Protein AF-A0A3D6D080-F1 (afdb_monomer_lite)

pLDDT: mean 70.28, std 17.86, range [32.41, 90.06]

Sequence (76 aa):
MTHRYVTDIIALDPSQFEILGAPQAEGPFAAWIMENGSALTDSMELPEIVRLKLSKLDYFNEARDQRIDESNIECL

Structure (mmCIF, N/CA/C/O backbone):
data_AF-A0A3D6D080-F1
#
_entry.id   AF-A0A3D6D080-F1
#
loop_
_atom_site.group_PDB
_atom_site.id
_atom_site.type_symbol
_atom_site.label_atom_id
_atom_site.label_alt_id
_atom_site.label_comp_id
_atom_site.label_asym_id
_atom_site.label_entity_id
_atom_site.label_seq_id
_atom_site.pdbx_PDB_ins_code
_atom_site.Cartn_x
_atom_site.Cartn_y
_atom_site.Cartn_z
_atom_site.occupancy
_atom_site.B_iso_or_equiv
_atom_site.auth_seq_id
_atom_site.auth_comp_id
_atom_site.auth_asym_id
_atom_site.auth_atom_id
_atom_site.pdbx_PDB_model_num
ATOM 1 N N . MET A 1 1 ? 20.697 7.572 -11.234 1.00 42.97 1 MET A N 1
ATOM 2 C CA . MET A 1 1 ? 19.536 7.473 -10.329 1.00 42.97 1 MET A CA 1
ATOM 3 C C . MET A 1 1 ? 18.305 7.308 -11.185 1.00 42.97 1 MET A C 1
ATOM 5 O O . MET A 1 1 ? 17.996 8.252 -11.891 1.00 42.97 1 MET A O 1
ATOM 9 N N . THR A 1 2 ? 17.667 6.140 -11.143 1.00 38.69 2 THR A N 1
ATOM 10 C CA . THR A 1 2 ? 16.253 5.950 -11.514 1.00 38.69 2 THR A CA 1
ATOM 11 C C . THR A 1 2 ? 15.902 4.512 -11.158 1.00 38.69 2 THR A C 1
ATOM 13 O O . THR A 1 2 ? 16.111 3.602 -11.956 1.00 38.69 2 THR A O 1
ATOM 16 N N . HIS A 1 3 ? 15.464 4.301 -9.920 1.00 38.41 3 HIS A N 1
ATOM 17 C CA . HIS A 1 3 ? 14.730 3.091 -9.573 1.00 38.41 3 HIS A CA 1
ATOM 18 C C . HIS A 1 3 ? 13.353 3.259 -10.205 1.00 38.41 3 HIS A C 1
ATOM 20 O O . HIS A 1 3 ? 12.744 4.303 -10.000 1.00 38.41 3 HIS A O 1
ATOM 26 N N . ARG A 1 4 ? 12.953 2.309 -11.054 1.00 32.41 4 ARG A N 1
ATOM 27 C CA . ARG A 1 4 ? 11.637 2.294 -11.687 1.00 32.41 4 ARG A CA 1
ATOM 28 C C . ARG A 1 4 ? 10.866 1.102 -11.177 1.00 32.41 4 ARG A C 1
ATOM 30 O O . ARG A 1 4 ? 11.086 -0.016 -11.637 1.00 32.41 4 ARG A O 1
ATOM 37 N N . TYR A 1 5 ? 9.996 1.346 -10.216 1.00 40.47 5 TYR A N 1
ATOM 38 C CA . TYR A 1 5 ? 9.014 0.373 -9.781 1.00 40.47 5 TYR A CA 1
ATOM 39 C C . TYR A 1 5 ? 7.654 0.738 -10.381 1.00 40.47 5 TYR A C 1
ATOM 41 O O . TYR A 1 5 ? 7.393 1.881 -10.743 1.00 40.47 5 TYR A O 1
ATOM 49 N N . VAL A 1 6 ? 6.734 -0.224 -10.447 1.00 43.56 6 VAL A N 1
ATOM 50 C CA . VAL A 1 6 ? 5.311 0.056 -10.728 1.00 43.56 6 VAL A CA 1
ATOM 51 C C . VAL A 1 6 ? 4.712 0.998 -9.653 1.00 43.56 6 VAL A C 1
ATOM 53 O O . VAL A 1 6 ? 3.720 1.679 -9.901 1.00 43.56 6 VAL A O 1
ATOM 56 N N . THR A 1 7 ? 5.389 1.142 -8.505 1.00 44.78 7 THR A N 1
ATOM 57 C CA . THR A 1 7 ? 5.148 2.150 -7.458 1.00 44.78 7 THR A CA 1
ATOM 58 C C . THR A 1 7 ? 5.617 3.573 -7.803 1.00 44.78 7 THR A C 1
ATOM 60 O O . THR A 1 7 ? 5.264 4.499 -7.080 1.00 44.78 7 THR A O 1
ATOM 63 N N . ASP A 1 8 ? 6.332 3.812 -8.908 1.00 43.75 8 ASP A N 1
ATOM 64 C CA . ASP A 1 8 ? 6.825 5.154 -9.280 1.00 43.75 8 ASP A CA 1
ATOM 65 C C . ASP A 1 8 ? 5.705 6.186 -9.485 1.00 43.75 8 ASP A C 1
ATOM 67 O O . ASP A 1 8 ? 5.931 7.392 -9.398 1.00 43.75 8 ASP A O 1
ATOM 71 N N . ILE A 1 9 ? 4.488 5.721 -9.772 1.00 52.00 9 ILE A N 1
ATOM 72 C CA . ILE A 1 9 ? 3.318 6.577 -9.998 1.00 52.00 9 ILE A CA 1
ATOM 73 C C . ILE A 1 9 ? 2.530 6.783 -8.691 1.00 52.00 9 ILE A C 1
ATOM 75 O O . ILE A 1 9 ? 1.790 7.758 -8.549 1.00 52.00 9 ILE A O 1
ATOM 79 N N . ILE A 1 10 ? 2.682 5.882 -7.714 1.00 63.03 10 ILE A N 1
ATOM 80 C CA . ILE A 1 10 ? 1.873 5.836 -6.493 1.00 63.03 10 ILE A CA 1
ATOM 81 C C . ILE A 1 10 ? 2.795 5.693 -5.280 1.00 63.03 10 ILE A C 1
ATOM 83 O O . ILE A 1 10 ? 3.135 4.594 -4.853 1.00 63.03 10 ILE A O 1
ATOM 87 N N . ALA A 1 11 ? 3.154 6.831 -4.685 1.0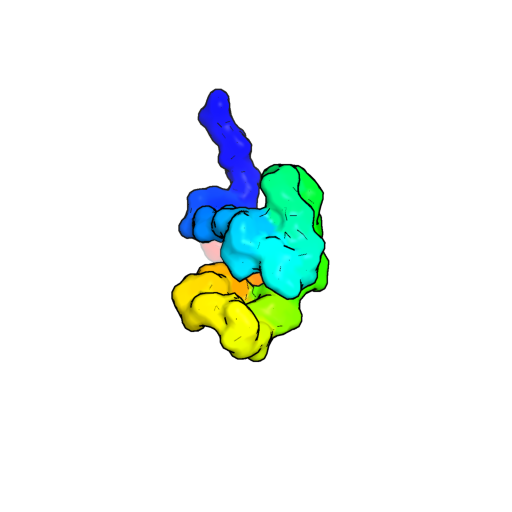0 70.75 11 ALA A N 1
ATOM 88 C CA . ALA A 1 11 ? 3.882 6.864 -3.422 1.00 70.75 11 ALA A CA 1
ATOM 89 C C . ALA A 1 11 ? 2.968 6.438 -2.254 1.00 70.75 11 ALA A C 1
ATOM 91 O O . ALA A 1 11 ? 1.966 7.111 -1.947 1.00 70.75 11 ALA A O 1
ATOM 92 N N . LEU A 1 12 ? 3.334 5.323 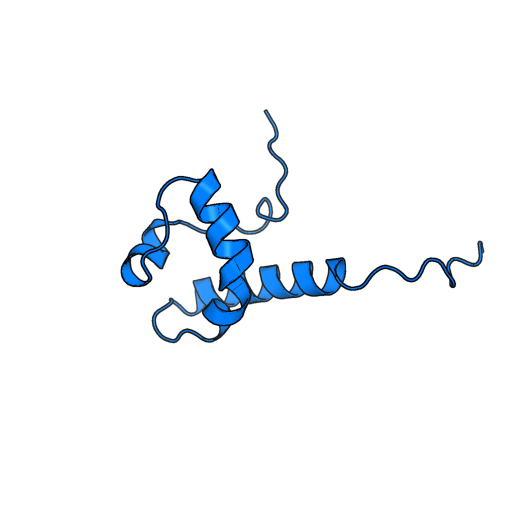-1.619 1.00 81.94 12 LEU A N 1
ATOM 93 C CA . LEU A 1 12 ? 2.773 4.809 -0.369 1.00 81.94 12 LEU A CA 1
ATOM 94 C C . LEU A 1 12 ? 3.813 4.980 0.741 1.00 81.94 12 LEU A C 1
ATOM 96 O O . LEU A 1 12 ? 4.986 4.680 0.533 1.00 81.94 12 LEU A O 1
ATOM 100 N N . ASP A 1 13 ? 3.381 5.472 1.898 1.00 85.19 13 ASP A N 1
ATOM 101 C CA . ASP A 1 13 ? 4.247 5.689 3.056 1.00 85.19 13 ASP A CA 1
ATOM 102 C C . ASP A 1 13 ? 4.066 4.530 4.058 1.00 85.19 13 ASP A C 1
ATOM 104 O O . ASP A 1 13 ? 2.941 4.332 4.527 1.00 85.19 13 ASP A O 1
ATOM 108 N N . PRO A 1 14 ? 5.130 3.772 4.398 1.00 86.19 14 PRO A N 1
ATOM 109 C CA . PRO A 1 14 ? 5.060 2.646 5.333 1.00 86.19 14 PRO A CA 1
ATOM 110 C C . PRO A 1 14 ? 4.462 2.978 6.705 1.00 86.19 14 PRO A C 1
ATOM 112 O O . PRO A 1 14 ? 3.822 2.119 7.319 1.00 86.19 14 PRO A O 1
ATOM 115 N N . SER A 1 15 ? 4.610 4.220 7.176 1.00 86.69 15 SER A N 1
ATOM 116 C CA . SER A 1 15 ? 4.069 4.652 8.471 1.00 86.69 15 SER A CA 1
ATOM 117 C C . SER A 1 15 ? 2.537 4.618 8.509 1.00 86.69 15 SER A C 1
ATOM 119 O O . SER A 1 15 ? 1.934 4.392 9.555 1.00 86.69 15 SER A O 1
ATOM 121 N N . GLN A 1 16 ? 1.879 4.746 7.351 1.00 84.31 16 GLN A N 1
ATOM 122 C CA . GLN A 1 16 ? 0.417 4.684 7.236 1.00 84.31 16 GLN A CA 1
ATOM 123 C C . GLN A 1 16 ? -0.143 3.273 7.462 1.00 84.31 16 GLN A C 1
ATOM 125 O O . GLN A 1 16 ? -1.351 3.112 7.619 1.00 84.31 16 GLN A O 1
ATOM 130 N N . PHE A 1 17 ? 0.728 2.264 7.473 1.00 88.19 17 PHE A N 1
ATOM 131 C CA . PHE A 1 17 ? 0.383 0.851 7.594 1.00 88.19 17 PHE A CA 1
ATOM 132 C C . PHE A 1 17 ? 0.956 0.219 8.871 1.00 88.19 17 PHE A C 1
ATOM 134 O O . PHE A 1 17 ? 0.841 -0.990 9.064 1.00 88.19 17 PHE A O 1
ATOM 141 N N . GLU A 1 18 ? 1.559 1.015 9.760 1.00 85.88 18 GLU A N 1
ATOM 142 C CA . GLU A 1 18 ? 2.165 0.529 11.006 1.00 85.88 18 GLU A CA 1
ATOM 143 C C . GLU A 1 18 ? 1.148 -0.217 11.883 1.00 85.88 18 GLU A C 1
ATOM 145 O O . GLU A 1 18 ? 1.454 -1.280 12.421 1.00 85.88 18 GLU A O 1
ATOM 150 N N . ILE A 1 19 ? -0.097 0.274 11.935 1.00 86.12 19 ILE A N 1
ATOM 151 C CA . ILE A 1 19 ? -1.206 -0.365 12.663 1.00 86.12 19 ILE A CA 1
ATOM 152 C C . ILE A 1 19 ? -1.543 -1.776 12.150 1.00 86.12 19 ILE A C 1
ATOM 154 O O . ILE A 1 19 ? -2.096 -2.580 12.894 1.00 86.12 19 ILE A O 1
ATOM 158 N N . LEU A 1 20 ? -1.169 -2.090 10.906 1.00 87.31 20 LEU A N 1
ATOM 159 C CA . LEU A 1 20 ? -1.363 -3.391 10.261 1.00 87.31 20 LEU A CA 1
ATOM 160 C C . LEU A 1 20 ? -0.098 -4.263 10.318 1.00 87.31 20 LEU A C 1
ATOM 162 O O . LEU A 1 20 ? -0.050 -5.327 9.704 1.00 87.31 20 LEU A O 1
ATOM 166 N N . GLY A 1 21 ? 0.938 -3.817 11.035 1.00 88.00 21 GLY A N 1
ATOM 167 C CA . GLY A 1 21 ? 2.207 -4.530 11.166 1.00 88.00 21 GLY A CA 1
ATOM 168 C C . GLY A 1 21 ? 3.097 -4.450 9.925 1.00 88.00 21 GLY A C 1
ATOM 169 O O . GLY A 1 21 ? 3.951 -5.318 9.736 1.00 88.00 21 GLY A O 1
ATOM 170 N N . ALA A 1 22 ? 2.911 -3.440 9.070 1.00 89.06 22 ALA A N 1
ATOM 171 C CA . ALA A 1 22 ? 3.703 -3.313 7.855 1.00 89.06 22 ALA A CA 1
ATOM 172 C C . ALA A 1 22 ? 5.191 -3.038 8.154 1.00 89.06 22 ALA A C 1
ATOM 174 O O . ALA A 1 22 ? 5.517 -2.229 9.035 1.00 89.06 22 ALA A O 1
ATOM 175 N N . PRO A 1 23 ? 6.116 -3.650 7.392 1.00 90.06 23 PRO A N 1
ATOM 176 C CA . PRO A 1 23 ? 7.533 -3.328 7.482 1.00 90.06 23 PRO A C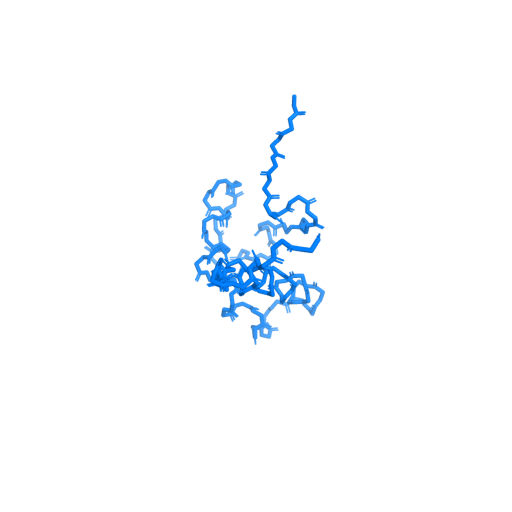A 1
ATOM 177 C C . PRO A 1 23 ? 7.797 -1.855 7.155 1.00 90.06 23 PRO A C 1
ATOM 179 O O . PRO A 1 23 ? 7.215 -1.310 6.225 1.00 90.06 23 PRO A O 1
ATOM 182 N N . GLN A 1 24 ? 8.727 -1.229 7.877 1.00 88.50 24 GLN A N 1
ATOM 183 C CA . GLN A 1 24 ? 9.068 0.191 7.689 1.00 88.50 24 GLN A CA 1
ATOM 184 C C . GLN A 1 24 ? 10.244 0.417 6.722 1.00 88.50 24 GLN A C 1
ATOM 186 O O . GLN A 1 24 ? 10.502 1.536 6.288 1.00 88.50 24 GLN A O 1
ATOM 191 N N . ALA A 1 25 ? 10.972 -0.647 6.373 1.00 88.00 25 ALA A N 1
ATOM 192 C CA . ALA A 1 25 ? 12.039 -0.595 5.379 1.00 88.00 25 ALA A CA 1
ATOM 193 C C . ALA A 1 25 ? 11.465 -0.741 3.961 1.00 88.00 25 ALA A C 1
ATOM 195 O O . ALA A 1 25 ? 10.636 -1.615 3.726 1.00 88.00 25 ALA A O 1
ATOM 196 N N . GLU A 1 26 ? 11.957 0.058 3.011 1.00 77.19 26 GLU A N 1
ATOM 197 C CA . GLU A 1 26 ? 11.407 0.182 1.648 1.00 77.19 26 GLU A CA 1
ATOM 198 C C . GLU A 1 26 ? 11.283 -1.157 0.899 1.00 77.19 26 GLU A C 1
ATOM 200 O O . GLU A 1 26 ? 10.217 -1.479 0.381 1.00 77.19 26 GLU A O 1
ATOM 205 N N . GLY A 1 27 ? 12.343 -1.974 0.878 1.00 81.19 27 GLY A N 1
ATOM 206 C CA . GLY A 1 27 ? 12.328 -3.276 0.198 1.00 81.19 27 GLY A CA 1
ATOM 207 C C . GLY A 1 27 ? 11.303 -4.256 0.791 1.00 81.19 27 GLY A C 1
ATOM 208 O O . GLY A 1 27 ? 10.428 -4.731 0.066 1.00 81.19 27 GLY A O 1
ATOM 209 N N . PRO A 1 28 ? 11.366 -4.544 2.106 1.00 86.31 28 PRO A N 1
ATOM 210 C CA . PRO A 1 28 ? 10.365 -5.364 2.788 1.00 86.31 28 PRO A CA 1
ATOM 211 C C . PRO A 1 28 ? 8.934 -4.824 2.679 1.00 86.31 28 PRO A C 1
ATOM 213 O O . PRO A 1 28 ? 7.998 -5.605 2.535 1.00 86.31 28 PRO A O 1
ATOM 216 N N . PHE A 1 29 ? 8.756 -3.501 2.711 1.00 86.50 29 PHE A N 1
ATOM 217 C CA . PHE A 1 29 ? 7.451 -2.866 2.549 1.00 86.50 29 PHE A CA 1
ATOM 218 C C . PHE A 1 29 ? 6.872 -3.110 1.154 1.00 86.50 29 PHE A C 1
ATOM 220 O O . PHE A 1 29 ? 5.710 -3.488 1.028 1.00 86.50 29 PHE A O 1
ATOM 227 N N . ALA A 1 30 ? 7.687 -2.962 0.107 1.00 81.56 30 ALA A N 1
ATOM 228 C CA . ALA A 1 30 ? 7.256 -3.223 -1.261 1.00 81.56 30 ALA A CA 1
ATOM 229 C C . ALA A 1 30 ? 6.791 -4.678 -1.446 1.00 81.56 30 ALA A C 1
ATOM 231 O O . ALA A 1 30 ? 5.744 -4.908 -2.046 1.00 81.56 30 ALA A O 1
ATOM 232 N N . ALA A 1 31 ? 7.522 -5.651 -0.890 1.00 84.12 31 ALA A N 1
ATOM 233 C CA . ALA A 1 31 ? 7.113 -7.057 -0.918 1.00 84.12 31 ALA A CA 1
ATOM 234 C C . ALA A 1 31 ? 5.787 -7.283 -0.170 1.00 84.12 31 ALA A C 1
ATOM 236 O O . ALA A 1 31 ? 4.874 -7.910 -0.701 1.00 84.12 31 ALA A O 1
ATOM 237 N N . TRP A 1 32 ? 5.644 -6.692 1.018 1.00 87.38 32 TRP A N 1
ATOM 238 C CA . TRP A 1 32 ? 4.427 -6.799 1.821 1.00 87.38 32 TRP A CA 1
ATOM 239 C C . TRP A 1 32 ? 3.196 -6.209 1.117 1.00 87.38 32 TRP A C 1
ATOM 241 O O . TRP A 1 32 ? 2.129 -6.821 1.140 1.00 87.38 32 TRP A O 1
ATOM 251 N N . ILE A 1 33 ? 3.342 -5.062 0.444 1.00 85.88 33 ILE A N 1
ATOM 252 C CA . ILE A 1 33 ? 2.274 -4.446 -0.357 1.00 85.88 33 ILE A CA 1
ATOM 253 C C . ILE A 1 33 ? 1.890 -5.326 -1.549 1.00 85.88 33 ILE A C 1
ATOM 255 O O . ILE A 1 33 ? 0.709 -5.423 -1.861 1.00 85.88 33 ILE A O 1
ATOM 259 N N . MET A 1 34 ? 2.842 -5.984 -2.211 1.00 79.00 34 MET A N 1
ATOM 260 C CA . MET A 1 34 ? 2.519 -6.897 -3.316 1.00 79.00 34 MET A CA 1
ATOM 261 C C . MET A 1 34 ? 1.729 -8.124 -2.844 1.00 79.00 34 MET A C 1
ATOM 263 O O . MET A 1 34 ? 0.860 -8.596 -3.567 1.00 79.00 34 MET A O 1
ATOM 267 N N . GLU A 1 35 ? 2.004 -8.624 -1.638 1.00 83.56 35 GLU A N 1
ATOM 268 C CA . GLU A 1 35 ? 1.314 -9.791 -1.071 1.00 83.56 35 GLU A CA 1
ATOM 269 C C . GLU A 1 35 ? -0.058 -9.451 -0.473 1.00 83.56 35 GLU A C 1
ATOM 271 O O . GLU A 1 35 ? -0.993 -10.241 -0.581 1.00 83.56 35 GLU A O 1
ATOM 276 N N . ASN A 1 36 ? -0.189 -8.284 0.166 1.00 84.75 36 ASN A N 1
ATOM 277 C CA . ASN A 1 36 ? -1.371 -7.925 0.958 1.00 84.75 36 ASN A CA 1
ATOM 278 C C . ASN A 1 36 ? -2.215 -6.814 0.314 1.00 84.75 36 ASN A C 1
ATOM 280 O O . ASN A 1 36 ? -3.337 -6.574 0.749 1.00 84.75 36 ASN A O 1
ATOM 284 N N . GLY A 1 37 ? -1.707 -6.138 -0.719 1.00 80.31 37 GLY A N 1
ATOM 285 C CA . GLY A 1 37 ? -2.273 -4.918 -1.305 1.00 80.31 37 GLY A CA 1
ATOM 286 C C . GLY A 1 37 ? -3.745 -5.018 -1.687 1.00 80.31 37 GLY A C 1
ATOM 287 O O . GLY A 1 37 ? -4.498 -4.099 -1.375 1.00 80.31 37 GLY A O 1
ATOM 288 N N . SER A 1 38 ? -4.153 -6.141 -2.282 1.00 78.38 38 SER A N 1
ATOM 289 C CA . SER A 1 38 ? -5.548 -6.394 -2.660 1.00 78.38 38 SER A CA 1
ATOM 290 C C . SER A 1 38 ? -6.457 -6.526 -1.430 1.00 78.38 38 SER A C 1
ATOM 292 O O . SER A 1 38 ? -7.481 -5.868 -1.336 1.00 78.38 38 SER A O 1
ATOM 294 N N . ALA A 1 39 ? -6.042 -7.243 -0.380 1.00 83.62 39 ALA A N 1
ATOM 295 C CA . ALA A 1 39 ? -6.826 -7.308 0.862 1.00 83.62 39 ALA A CA 1
ATOM 296 C C . ALA A 1 39 ? -6.918 -5.944 1.579 1.00 83.62 39 ALA A C 1
ATOM 298 O O . ALA A 1 39 ? -7.889 -5.648 2.278 1.00 83.62 39 ALA A O 1
ATOM 299 N N . LEU A 1 40 ? -5.905 -5.090 1.404 1.00 84.56 40 LEU A N 1
ATOM 300 C CA . LEU A 1 40 ? -5.851 -3.760 2.006 1.00 84.56 40 LEU A CA 1
ATOM 301 C C . LEU A 1 40 ? -6.795 -2.755 1.329 1.00 84.56 40 LEU A C 1
ATOM 303 O O . LEU A 1 40 ? -7.144 -1.756 1.966 1.00 84.56 40 LEU A O 1
ATOM 307 N N . THR A 1 41 ? -7.247 -2.992 0.089 1.00 80.25 41 THR A N 1
ATOM 308 C CA . THR A 1 41 ? -8.216 -2.097 -0.573 1.00 80.25 41 THR A CA 1
ATOM 309 C C . THR A 1 41 ? -9.558 -2.063 0.141 1.00 80.25 41 THR A C 1
ATOM 311 O O . THR A 1 41 ? -10.242 -1.047 0.060 1.00 80.25 41 THR A O 1
ATOM 314 N N . ASP A 1 42 ? -9.896 -3.115 0.886 1.00 80.69 42 ASP A N 1
ATOM 315 C CA . ASP A 1 42 ? -11.165 -3.240 1.607 1.00 80.69 42 ASP A CA 1
ATOM 316 C C . ASP A 1 42 ? -11.038 -2.910 3.106 1.00 80.69 42 ASP A C 1
ATOM 318 O O . ASP A 1 42 ? -12.034 -2.867 3.832 1.00 80.69 42 ASP A O 1
ATOM 322 N N . SER A 1 43 ? -9.823 -2.627 3.594 1.00 81.19 43 SER A N 1
ATOM 323 C CA . SER A 1 43 ? -9.585 -2.355 5.016 1.00 81.19 43 SER A CA 1
ATOM 324 C C . SER A 1 43 ? -10.126 -0.988 5.448 1.00 81.19 43 SER A C 1
ATOM 326 O O . SER A 1 43 ? -9.640 0.072 5.035 1.00 81.19 43 SER A O 1
ATOM 328 N N . MET A 1 44 ? -11.106 -0.991 6.358 1.00 80.25 44 MET A N 1
ATOM 329 C CA . MET A 1 44 ? -11.651 0.234 6.959 1.00 80.25 44 MET A CA 1
ATOM 330 C C . MET A 1 44 ? -10.653 0.963 7.872 1.00 80.25 44 MET A C 1
ATOM 332 O O . MET A 1 44 ? -10.862 2.139 8.167 1.00 80.25 44 MET A O 1
ATOM 336 N N . GLU A 1 45 ? -9.575 0.297 8.293 1.00 84.50 45 GLU A N 1
ATOM 337 C CA . GLU A 1 45 ? -8.541 0.865 9.168 1.00 84.50 45 GLU A CA 1
ATOM 338 C C . GLU A 1 45 ? -7.619 1.840 8.427 1.00 84.50 45 GLU A C 1
ATOM 340 O O . GLU A 1 45 ? -7.024 2.730 9.036 1.00 84.50 45 GLU A O 1
ATOM 345 N N . LEU A 1 46 ? -7.534 1.718 7.099 1.00 84.88 46 LEU A N 1
ATOM 346 C CA . LEU A 1 46 ? -6.761 2.635 6.273 1.00 84.88 46 LEU A CA 1
ATOM 347 C C . LEU A 1 46 ? -7.564 3.896 5.923 1.00 84.88 46 LEU A C 1
ATOM 349 O O . LEU A 1 46 ? -8.783 3.846 5.743 1.00 84.88 46 LEU A O 1
ATOM 353 N N . PRO A 1 47 ? -6.909 5.051 5.743 1.00 85.00 47 PRO A N 1
ATOM 354 C CA . PRO A 1 47 ? -7.562 6.216 5.164 1.00 85.00 47 PRO A CA 1
ATOM 355 C C . PRO A 1 47 ? -8.097 5.912 3.758 1.00 85.00 47 PRO A C 1
ATOM 357 O O . PRO A 1 47 ? -7.445 5.228 2.968 1.00 85.00 47 PRO A O 1
ATOM 360 N N . GLU A 1 48 ? -9.245 6.487 3.397 1.00 83.12 48 GLU A N 1
ATOM 361 C CA . GLU A 1 48 ? -9.860 6.292 2.073 1.00 83.12 48 GLU A CA 1
ATOM 362 C C . GLU A 1 48 ? -8.898 6.628 0.926 1.00 83.12 48 GLU A C 1
ATOM 364 O O . GLU A 1 48 ? -8.788 5.882 -0.043 1.00 83.12 48 GLU A O 1
ATOM 369 N N . ILE A 1 49 ? -8.121 7.703 1.076 1.00 83.50 49 ILE A N 1
ATOM 370 C CA . ILE A 1 49 ? -7.112 8.101 0.091 1.00 83.50 49 ILE A CA 1
ATOM 371 C C . ILE A 1 49 ? -6.022 7.037 -0.113 1.00 83.50 49 ILE A C 1
ATOM 373 O O . ILE A 1 49 ? -5.492 6.910 -1.214 1.00 83.50 49 ILE A O 1
ATOM 377 N N . VAL A 1 50 ? -5.691 6.262 0.922 1.00 83.88 50 VAL A N 1
ATOM 378 C CA . VAL A 1 50 ? -4.717 5.165 0.842 1.00 83.88 50 VAL A CA 1
ATOM 379 C C . VAL A 1 50 ? -5.350 3.959 0.154 1.00 83.88 50 VAL A C 1
ATOM 381 O O . VAL A 1 50 ? -4.748 3.416 -0.769 1.00 83.88 50 VAL A O 1
ATOM 384 N N . ARG A 1 51 ? -6.598 3.608 0.492 1.00 82.69 51 ARG A N 1
ATOM 385 C CA . ARG A 1 51 ? -7.352 2.562 -0.223 1.00 82.69 51 ARG A CA 1
ATOM 386 C C . ARG A 1 51 ? -7.483 2.851 -1.720 1.00 82.69 51 ARG A C 1
ATOM 388 O O . ARG A 1 51 ? -7.254 1.966 -2.533 1.00 82.69 51 ARG A O 1
ATOM 395 N N . LEU A 1 52 ? -7.767 4.099 -2.101 1.00 82.50 52 LEU A N 1
ATOM 396 C CA . LEU A 1 52 ? -7.851 4.519 -3.508 1.00 82.50 52 LEU A CA 1
ATOM 397 C C . LEU A 1 52 ? -6.509 4.433 -4.250 1.00 82.50 52 LEU A C 1
ATOM 399 O O . LEU A 1 52 ? -6.473 4.270 -5.468 1.00 82.50 52 LEU A O 1
ATOM 403 N N . LYS A 1 53 ? -5.388 4.593 -3.540 1.00 82.12 53 LYS A N 1
ATOM 404 C CA . LYS A 1 53 ? -4.053 4.375 -4.108 1.00 82.12 53 LYS A CA 1
ATOM 405 C C . LYS A 1 53 ? -3.779 2.884 -4.308 1.00 82.12 53 LYS A C 1
ATOM 407 O O . LYS A 1 53 ? -3.238 2.513 -5.345 1.00 82.12 53 LYS A O 1
ATOM 412 N N . LEU A 1 54 ? -4.181 2.050 -3.351 1.00 81.62 54 LEU A N 1
ATOM 413 C CA . LEU A 1 54 ? -4.053 0.596 -3.434 1.00 81.62 54 LEU A CA 1
ATOM 414 C C . LEU A 1 54 ? -4.923 0.006 -4.547 1.00 81.62 54 LEU A C 1
ATOM 416 O O . LEU A 1 54 ? -4.430 -0.818 -5.303 1.00 81.62 54 LEU A O 1
ATOM 420 N N . SER A 1 55 ? -6.159 0.476 -4.731 1.00 78.62 55 SER A N 1
ATOM 421 C CA . SER A 1 55 ? -7.035 -0.036 -5.796 1.00 78.62 55 SER A CA 1
ATOM 422 C C . SER A 1 55 ? -6.482 0.240 -7.194 1.00 78.62 55 SER A C 1
ATOM 424 O O . SER A 1 55 ? -6.623 -0.573 -8.102 1.00 78.62 55 SER A O 1
ATOM 426 N N . LYS A 1 56 ? -5.781 1.367 -7.371 1.00 77.19 56 LYS A N 1
ATOM 427 C CA . LYS A 1 56 ? -5.042 1.648 -8.607 1.00 77.19 56 LYS A CA 1
ATOM 428 C C . LYS A 1 56 ? -3.860 0.701 -8.794 1.00 77.19 56 LYS A C 1
ATOM 430 O O . LYS A 1 56 ? -3.595 0.307 -9.923 1.00 77.19 56 LYS A O 1
ATOM 435 N N . LEU A 1 57 ? -3.147 0.363 -7.719 1.00 74.69 57 LEU A N 1
ATOM 436 C CA . LEU A 1 57 ? -2.056 -0.611 -7.769 1.00 74.69 57 LEU A CA 1
ATOM 437 C C . LEU A 1 57 ? -2.578 -2.004 -8.147 1.00 74.69 57 LEU A C 1
ATOM 439 O O . LEU A 1 57 ? -1.986 -2.647 -9.009 1.00 74.69 57 LEU A O 1
ATOM 443 N N . ASP A 1 58 ? -3.698 -2.425 -7.558 1.00 67.94 58 ASP A N 1
ATOM 444 C CA . ASP A 1 58 ? -4.327 -3.719 -7.837 1.00 67.94 58 ASP A CA 1
ATOM 445 C C . ASP A 1 58 ? -4.804 -3.803 -9.291 1.00 67.94 58 ASP A C 1
ATOM 447 O O . ASP A 1 58 ? -4.467 -4.743 -10.000 1.00 67.94 58 ASP A O 1
ATOM 451 N N . TYR A 1 59 ? -5.425 -2.735 -9.802 1.00 63.56 59 T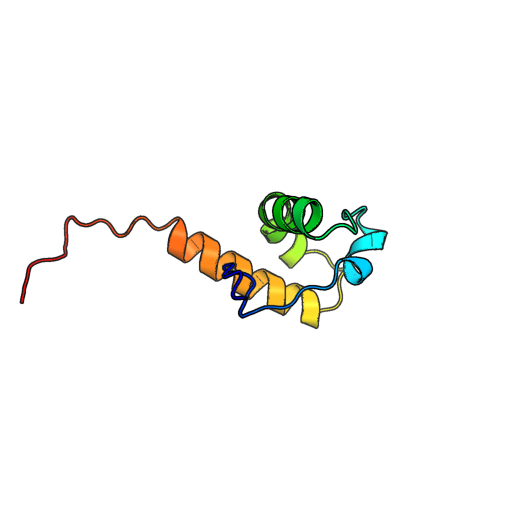YR A N 1
ATOM 452 C CA . TYR A 1 59 ? -5.769 -2.609 -11.221 1.00 63.56 59 TYR A CA 1
ATOM 453 C C . TYR A 1 59 ? -4.553 -2.786 -12.151 1.00 63.56 59 TYR A C 1
ATOM 455 O O . TYR A 1 59 ? -4.644 -3.448 -13.185 1.00 63.56 59 TYR A O 1
ATOM 463 N N . PHE A 1 60 ? -3.391 -2.216 -11.803 1.00 63.31 60 PHE A N 1
ATOM 464 C CA . PHE A 1 60 ? -2.166 -2.425 -12.584 1.00 63.31 60 PHE A CA 1
ATOM 465 C C . PHE A 1 60 ? -1.631 -3.855 -12.473 1.00 63.31 60 PHE A C 1
ATOM 467 O O . PHE A 1 60 ? -1.059 -4.353 -13.443 1.00 63.31 60 PHE A O 1
ATOM 474 N N . ASN A 1 61 ? -1.794 -4.512 -11.325 1.00 62.88 61 ASN A N 1
ATOM 475 C CA . ASN A 1 61 ? -1.422 -5.913 -11.161 1.00 62.88 61 ASN A CA 1
ATOM 476 C C . ASN A 1 61 ? -2.345 -6.826 -11.973 1.00 62.88 61 ASN A C 1
ATOM 478 O O . ASN A 1 61 ? -1.833 -7.624 -12.746 1.00 62.88 61 ASN A O 1
ATOM 482 N N . GLU A 1 62 ? -3.665 -6.643 -11.919 1.0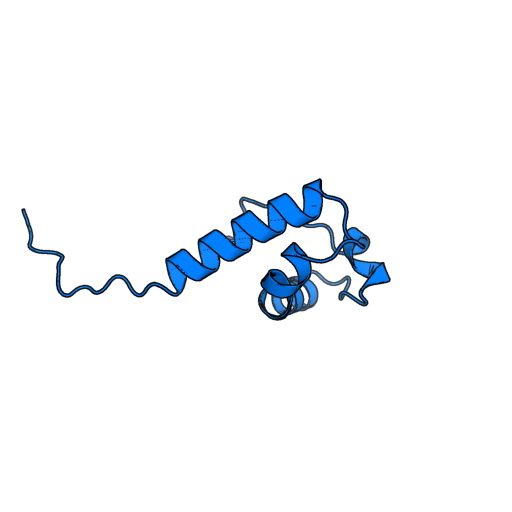0 58.41 62 GLU A N 1
ATOM 483 C CA . GLU A 1 62 ? -4.624 -7.395 -12.740 1.00 58.41 62 GLU A CA 1
ATOM 484 C C . GLU A 1 62 ? -4.378 -7.198 -14.242 1.00 58.41 62 GLU A C 1
ATOM 486 O O . GLU A 1 62 ? -4.400 -8.158 -15.008 1.00 58.41 62 GLU A O 1
ATOM 491 N N . ALA A 1 63 ? -4.087 -5.969 -14.681 1.00 57.91 63 ALA A N 1
ATOM 492 C CA . ALA A 1 63 ? -3.738 -5.690 -16.074 1.00 57.91 63 ALA A CA 1
ATOM 493 C C . ALA A 1 63 ? -2.389 -6.307 -16.495 1.00 57.91 63 ALA A C 1
ATOM 495 O O . ALA A 1 63 ? -2.188 -6.579 -17.675 1.00 57.91 63 ALA A O 1
ATOM 496 N N . ARG A 1 64 ? -1.458 -6.526 -15.555 1.00 54.19 64 ARG A N 1
ATOM 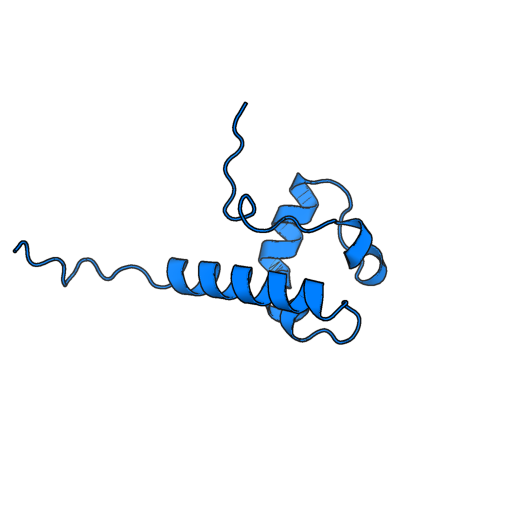497 C CA . ARG A 1 64 ? -0.206 -7.269 -15.795 1.00 54.19 64 ARG A CA 1
ATOM 498 C C . ARG A 1 64 ? -0.409 -8.785 -15.775 1.00 54.19 64 ARG A C 1
ATOM 500 O O . ARG A 1 64 ? 0.253 -9.479 -16.544 1.00 54.19 64 ARG A O 1
ATOM 507 N N . ASP A 1 65 ? -1.279 -9.282 -14.901 1.00 57.19 65 ASP A N 1
ATOM 508 C CA . ASP A 1 65 ? -1.630 -10.701 -14.769 1.00 57.19 65 ASP A CA 1
ATOM 509 C C . ASP A 1 65 ? -2.527 -11.180 -15.911 1.00 57.19 65 ASP A C 1
ATOM 511 O O . ASP A 1 65 ? -2.495 -12.357 -16.285 1.00 57.19 65 ASP A O 1
ATOM 515 N N . GLN A 1 66 ? -3.249 -10.260 -16.553 1.00 52.38 66 GLN A N 1
ATOM 516 C CA . GLN A 1 66 ? -3.684 -10.428 -17.930 1.00 52.38 66 GLN A CA 1
ATOM 517 C C . GLN A 1 66 ? -2.436 -10.508 -18.812 1.00 52.38 66 GLN A C 1
ATOM 519 O O . GLN A 1 66 ? -1.967 -9.519 -19.372 1.00 52.38 66 GLN A O 1
ATOM 524 N N . ARG A 1 67 ? -1.891 -11.725 -18.949 1.00 49.25 67 ARG A N 1
ATOM 525 C CA . ARG A 1 67 ? -1.055 -12.084 -20.093 1.00 49.25 67 ARG A CA 1
ATOM 526 C C . ARG A 1 67 ? -1.768 -11.535 -21.317 1.00 49.25 67 ARG A C 1
ATOM 528 O O . ARG A 1 67 ? -2.867 -11.985 -21.632 1.00 49.25 67 ARG A O 1
ATOM 535 N N . ILE A 1 68 ? -1.148 -10.561 -21.975 1.00 49.59 68 ILE A N 1
ATOM 536 C CA . ILE A 1 68 ? -1.495 -10.223 -23.346 1.00 49.59 68 ILE A CA 1
ATOM 537 C C . ILE A 1 68 ? -1.391 -11.555 -24.077 1.00 49.59 68 ILE A C 1
ATOM 539 O O . ILE A 1 68 ? -0.301 -12.113 -24.201 1.00 49.59 68 ILE A O 1
ATOM 543 N N . ASP A 1 69 ? -2.534 -12.133 -24.422 1.00 44.78 69 ASP A N 1
ATOM 544 C CA . ASP A 1 69 ? -2.570 -13.305 -25.267 1.00 44.78 69 ASP A CA 1
ATOM 545 C C . ASP A 1 69 ? -2.043 -12.823 -26.620 1.00 44.78 69 ASP A C 1
ATOM 547 O O . ASP A 1 69 ? -2.752 -12.185 -27.400 1.00 44.78 69 ASP A O 1
ATOM 551 N N . GLU A 1 70 ? -0.747 -13.034 -26.858 1.00 49.16 70 GLU A N 1
ATOM 552 C CA . GLU A 1 70 ? -0.063 -12.674 -28.103 1.00 49.16 70 GLU A CA 1
ATOM 553 C C . GLU A 1 70 ? -0.662 -13.409 -29.319 1.00 49.16 70 GLU A C 1
ATOM 555 O O . GLU A 1 70 ? -0.272 -13.143 -30.452 1.00 49.16 70 GLU A O 1
ATOM 560 N N . SER A 1 71 ? -1.670 -14.265 -29.121 1.00 46.53 71 SER A N 1
ATOM 561 C CA . SER A 1 71 ? -2.446 -14.915 -30.178 1.00 46.53 71 SER A CA 1
ATOM 562 C C . SER A 1 71 ? -3.317 -13.966 -31.019 1.00 46.53 71 SER A C 1
ATOM 564 O O . SER A 1 71 ? -3.968 -14.447 -31.939 1.00 46.53 71 SER A O 1
ATOM 566 N N . ASN A 1 72 ? -3.347 -12.651 -30.755 1.00 43.38 72 ASN A N 1
ATOM 567 C CA . ASN A 1 72 ? -4.140 -11.687 -31.541 1.00 43.38 72 ASN A CA 1
ATOM 568 C C . ASN A 1 72 ? -3.424 -10.365 -31.884 1.00 43.38 72 ASN A C 1
ATOM 570 O O . ASN A 1 72 ? -4.081 -9.371 -32.196 1.00 43.38 72 ASN A O 1
ATOM 574 N N . ILE A 1 73 ? -2.086 -10.332 -31.903 1.00 45.66 73 ILE A N 1
ATOM 575 C CA . ILE A 1 73 ? -1.376 -9.282 -32.654 1.00 45.66 73 ILE A CA 1
ATOM 576 C C . ILE A 1 73 ? -1.258 -9.760 -34.107 1.00 45.66 73 ILE A C 1
ATOM 578 O O . ILE A 1 73 ? -0.185 -10.126 -34.581 1.00 45.66 73 ILE A O 1
ATOM 582 N N . GLU A 1 74 ? -2.384 -9.793 -34.826 1.00 41.94 74 GLU A N 1
ATOM 583 C CA . GLU A 1 74 ? -2.312 -9.698 -36.282 1.00 41.94 74 GLU A CA 1
ATOM 584 C C . GLU A 1 74 ? -1.749 -8.310 -36.604 1.00 41.94 74 GLU A C 1
ATOM 586 O O . GLU A 1 74 ? -2.362 -7.284 -36.308 1.00 41.94 74 GLU A O 1
ATOM 591 N N . CYS A 1 75 ? -0.536 -8.291 -37.161 1.00 38.84 75 CYS A N 1
ATOM 592 C CA . CYS A 1 75 ? 0.024 -7.129 -37.836 1.00 38.84 75 CYS A CA 1
ATOM 593 C C . CYS A 1 75 ? -1.019 -6.530 -38.790 1.00 38.84 75 CYS A C 1
ATOM 595 O O . CYS A 1 75 ? -1.352 -7.149 -39.802 1.00 38.84 75 CYS A O 1
ATOM 597 N N . LEU A 1 76 ? -1.460 -5.309 -38.490 1.00 36.78 76 LEU A N 1
ATOM 598 C CA . LEU A 1 76 ? -1.959 -4.363 -39.484 1.00 36.78 76 LEU A CA 1
ATOM 599 C C . LEU A 1 76 ? -0.893 -3.296 -39.727 1.00 36.78 76 LEU A C 1
ATOM 601 O O . LEU A 1 76 ? -0.356 -2.766 -38.727 1.00 36.78 76 LEU A O 1
#

Secondary structure (DSSP, 8-state):
-----GGGGS---GGGGGGGT--SSHHHHHHHHHHHHHHHTT-TTS-HHHHHHHHHHHHHHHHHHS---GGG----

Radius of gyration: 15.13 Å; chains: 1; bounding box: 31×23×52 Å

Foldseek 3Di:
DDDDDPCPVPDDQQVQCVVVVADRDPVSNVVVCVVCLVVVLPDPSGDPVNSVSSVVVVVVVVVVVPPPPPPPPPDD